Protein AF-A0A3D5F3L3-F1 (afdb_monomer_lite)

Radius of gyration: 25.78 Å; chains: 1; bounding box: 63×23×74 Å

pLDDT: mean 79.3, std 12.79, range [49.25, 96.62]

Structure (mmCIF, N/CA/C/O backbone):
data_AF-A0A3D5F3L3-F1
#
_entry.id   AF-A0A3D5F3L3-F1
#
loop_
_atom_site.group_PDB
_atom_site.id
_atom_site.type_symbol
_atom_site.label_atom_id
_atom_site.label_alt_id
_atom_site.label_comp_id
_atom_site.label_asym_id
_atom_site.label_entity_id
_atom_site.label_seq_id
_atom_site.pdbx_PDB_ins_code
_atom_site.Cartn_x
_atom_site.Cartn_y
_atom_site.Cartn_z
_atom_site.occupancy
_atom_site.B_iso_or_equiv
_atom_site.auth_seq_id
_atom_site.auth_comp_id
_atom_site.auth_asym_id
_atom_site.auth_atom_id
_atom_site.pdbx_PDB_model_num
ATOM 1 N N . MET A 1 1 ? 6.244 -5.218 -6.995 1.00 87.94 1 MET A N 1
ATOM 2 C CA . MET A 1 1 ? 5.979 -4.873 -5.584 1.00 87.94 1 MET A CA 1
ATOM 3 C C . MET A 1 1 ? 5.073 -5.890 -4.918 1.00 87.94 1 MET A C 1
ATOM 5 O O . MET A 1 1 ? 4.012 -6.202 -5.440 1.00 87.94 1 MET A O 1
ATOM 9 N N . ALA A 1 2 ? 5.508 -6.429 -3.783 1.00 91.50 2 ALA A N 1
ATOM 10 C CA . ALA A 1 2 ? 4.712 -7.314 -2.940 1.00 91.50 2 ALA A CA 1
ATOM 11 C C . ALA A 1 2 ? 4.332 -6.580 -1.649 1.00 91.50 2 ALA A C 1
ATOM 13 O O . ALA A 1 2 ? 5.199 -5.970 -1.017 1.00 91.50 2 ALA A O 1
ATOM 14 N N . PHE A 1 3 ? 3.059 -6.649 -1.272 1.00 92.25 3 PHE A N 1
ATOM 15 C CA . PHE A 1 3 ? 2.502 -5.987 -0.095 1.00 92.25 3 PHE A CA 1
ATOM 16 C C . PHE A 1 3 ? 2.148 -7.025 0.962 1.00 92.25 3 PHE A C 1
ATOM 18 O O . PHE A 1 3 ? 1.625 -8.092 0.638 1.00 92.25 3 PHE A O 1
ATOM 25 N N . PHE A 1 4 ? 2.427 -6.708 2.223 1.00 93.75 4 PHE A N 1
ATOM 26 C CA . PHE A 1 4 ? 2.133 -7.575 3.354 1.00 93.75 4 PHE A CA 1
ATOM 27 C C . PHE A 1 4 ? 1.422 -6.800 4.460 1.00 93.75 4 PHE A C 1
ATOM 29 O O . PHE A 1 4 ? 1.743 -5.633 4.705 1.00 93.75 4 PHE A O 1
ATOM 36 N N . ASP A 1 5 ? 0.492 -7.463 5.138 1.00 92.50 5 ASP A N 1
ATOM 37 C CA . ASP A 1 5 ? -0.192 -6.926 6.309 1.00 92.50 5 ASP A CA 1
ATOM 38 C C . ASP A 1 5 ? 0.720 -6.887 7.552 1.00 92.50 5 ASP A C 1
ATOM 40 O O . ASP A 1 5 ? 1.882 -7.310 7.521 1.00 92.50 5 ASP A O 1
ATOM 44 N N . LEU A 1 6 ? 0.190 -6.375 8.667 1.00 90.81 6 LEU A N 1
ATOM 45 C CA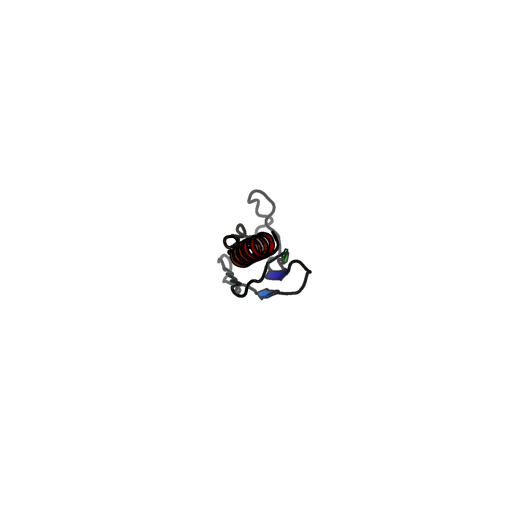 . LEU A 1 6 ? 0.900 -6.275 9.951 1.00 90.81 6 LEU A CA 1
ATOM 46 C C . LEU A 1 6 ? 1.340 -7.633 10.532 1.00 90.81 6 LEU A C 1
ATOM 48 O O . LEU A 1 6 ? 2.278 -7.683 11.324 1.00 90.81 6 LEU A O 1
ATOM 52 N N . SER A 1 7 ? 0.680 -8.728 10.148 1.00 95.50 7 SER A N 1
ATOM 53 C CA . SER A 1 7 ? 1.022 -10.102 10.541 1.00 95.50 7 SER A CA 1
ATOM 54 C C . SER A 1 7 ? 1.968 -10.800 9.553 1.00 95.50 7 SER A C 1
ATOM 56 O O . SER A 1 7 ? 2.422 -11.916 9.805 1.00 95.50 7 SER A O 1
ATOM 58 N N . GLY A 1 8 ? 2.303 -10.140 8.440 1.00 93.62 8 GLY A N 1
ATOM 59 C CA . GLY A 1 8 ? 3.122 -10.692 7.366 1.00 93.62 8 GLY A CA 1
ATOM 60 C C . GLY A 1 8 ? 2.340 -11.497 6.324 1.00 93.62 8 GLY A C 1
ATOM 61 O O . GLY A 1 8 ? 2.973 -12.086 5.443 1.00 93.62 8 GLY A O 1
ATOM 62 N N . GLY A 1 9 ? 1.006 -11.513 6.391 1.00 96.62 9 GLY A N 1
ATOM 63 C CA . GLY A 1 9 ? 0.133 -12.085 5.367 1.00 96.62 9 GLY A CA 1
ATOM 64 C C . GLY A 1 9 ? 0.233 -11.303 4.058 1.00 96.62 9 GLY A C 1
ATOM 65 O O . GLY A 1 9 ? 0.417 -10.090 4.064 1.00 96.62 9 GLY A O 1
ATOM 66 N N . SER A 1 10 ? 0.174 -11.992 2.918 1.00 95.00 10 SER A N 1
ATOM 67 C CA . SER A 1 10 ? 0.266 -11.342 1.606 1.00 95.00 10 SER A CA 1
ATOM 68 C C . SER A 1 10 ? -1.027 -10.594 1.285 1.00 95.00 10 SER A C 1
ATOM 70 O O . SER A 1 10 ? -2.095 -11.199 1.262 1.00 95.00 10 SER A O 1
ATOM 72 N N . LEU A 1 11 ? -0.910 -9.304 0.973 1.00 94.81 11 LEU A N 1
ATOM 73 C CA . LEU A 1 11 ? -1.995 -8.471 0.445 1.00 94.81 11 LEU A CA 1
ATOM 74 C C . LEU A 1 11 ? -2.000 -8.431 -1.090 1.00 94.81 11 LEU A C 1
AT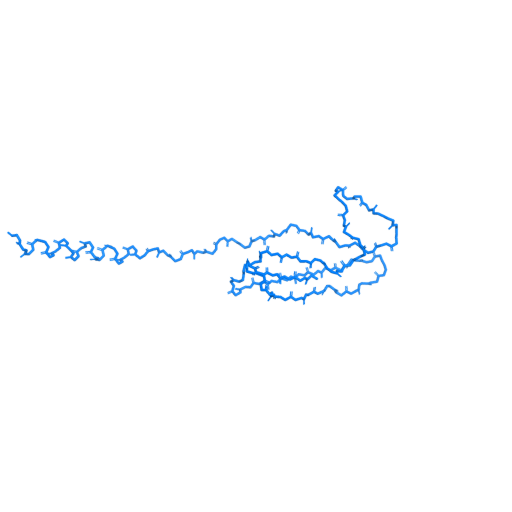OM 76 O O . LEU A 1 11 ? -2.941 -7.929 -1.697 1.00 94.81 11 LEU A O 1
ATOM 80 N N . GLY A 1 12 ? -0.952 -8.958 -1.729 1.00 94.81 12 GLY A N 1
ATOM 81 C CA . GLY A 1 12 ? -0.876 -9.074 -3.180 1.00 94.81 12 GLY A CA 1
ATOM 82 C C . GLY A 1 12 ? 0.495 -8.750 -3.757 1.00 94.81 12 GLY A C 1
ATOM 83 O O . GLY A 1 12 ? 1.398 -8.236 -3.088 1.00 94.81 12 GLY A O 1
ATOM 84 N N . VAL A 1 13 ? 0.630 -9.072 -5.040 1.00 94.38 13 VAL A N 1
ATOM 85 C CA . VAL A 1 13 ? 1.829 -8.867 -5.847 1.00 94.38 13 VAL A CA 1
ATOM 86 C C . VAL A 1 13 ? 1.420 -8.127 -7.112 1.00 94.38 13 VAL A C 1
ATOM 88 O O . VAL A 1 13 ? 0.586 -8.610 -7.869 1.00 94.38 13 VAL A O 1
ATOM 91 N N . PHE A 1 14 ? 2.021 -6.962 -7.332 1.00 92.00 14 PHE A N 1
ATOM 92 C CA . PHE A 1 14 ? 1.701 -6.068 -8.441 1.00 92.00 14 PHE A CA 1
ATOM 93 C C . PHE A 1 14 ? 2.984 -5.597 -9.120 1.00 92.00 14 PHE A C 1
ATOM 95 O O . PHE A 1 14 ? 4.002 -5.398 -8.456 1.00 92.00 14 PHE A O 1
ATOM 102 N N . ALA A 1 15 ? 2.955 -5.406 -10.430 1.00 89.56 15 ALA A N 1
ATOM 103 C CA . ALA A 1 15 ? 4.083 -4.933 -11.221 1.00 89.56 15 ALA A CA 1
ATOM 104 C C . ALA A 1 15 ? 3.609 -3.801 -12.135 1.00 89.56 15 ALA A C 1
ATOM 106 O O . ALA A 1 15 ? 2.476 -3.843 -12.605 1.00 89.56 15 ALA A O 1
ATOM 107 N N . ALA A 1 16 ? 4.459 -2.796 -12.350 1.00 86.31 16 ALA A N 1
ATOM 108 C CA . ALA A 1 16 ? 4.273 -1.893 -13.478 1.00 86.31 16 ALA A CA 1
ATOM 109 C C . ALA A 1 16 ? 4.617 -2.641 -14.771 1.00 86.31 16 ALA A C 1
ATOM 111 O O . ALA A 1 16 ? 5.465 -3.538 -14.755 1.00 86.31 16 ALA A O 1
ATOM 112 N N . ASP A 1 17 ? 3.996 -2.242 -15.876 1.00 85.38 17 ASP A N 1
ATOM 113 C CA . ASP A 1 17 ? 4.371 -2.735 -17.197 1.00 85.38 17 ASP A CA 1
ATOM 114 C C . ASP A 1 17 ? 5.795 -2.291 -17.561 1.00 85.38 17 ASP A C 1
ATOM 116 O O . ASP A 1 17 ? 6.244 -1.198 -17.194 1.00 85.38 17 ASP A O 1
ATOM 120 N N . SER A 1 18 ? 6.504 -3.131 -18.316 1.00 78.56 18 SER A N 1
ATOM 121 C CA . SER A 1 18 ? 7.799 -2.768 -18.892 1.00 78.56 18 SER A CA 1
ATOM 122 C C . SER A 1 18 ? 7.602 -1.677 -19.944 1.00 78.56 18 SER A C 1
ATOM 124 O O . SER A 1 18 ? 6.884 -1.885 -20.925 1.00 78.56 18 SER A O 1
ATOM 126 N N . GLY A 1 19 ? 8.230 -0.523 -19.734 1.00 77.69 19 GLY A N 1
ATOM 127 C CA . GLY A 1 19 ? 8.287 0.548 -20.723 1.00 77.69 19 GLY A CA 1
ATOM 128 C C . GLY A 1 19 ? 9.339 0.284 -21.807 1.00 77.69 19 GLY A C 1
ATOM 129 O O . GLY A 1 19 ? 10.057 -0.712 -21.770 1.00 77.69 19 GLY A O 1
ATOM 130 N N . ALA A 1 20 ? 9.439 1.191 -22.779 1.00 81.19 20 ALA A N 1
ATOM 131 C CA . ALA A 1 20 ? 10.574 1.224 -23.704 1.00 81.19 20 ALA A CA 1
ATOM 132 C C . ALA A 1 20 ? 11.860 1.690 -22.991 1.00 81.19 20 ALA A C 1
ATOM 134 O O . ALA A 1 20 ? 11.788 2.342 -21.945 1.00 81.19 20 ALA A O 1
ATOM 135 N N . ASP A 1 21 ? 13.027 1.427 -23.578 1.00 80.19 21 ASP A N 1
ATOM 136 C CA . ASP A 1 21 ? 14.311 1.885 -23.035 1.00 80.19 21 ASP A CA 1
ATOM 137 C C . ASP A 1 21 ? 14.308 3.401 -22.779 1.00 80.19 21 ASP A C 1
ATOM 139 O O . ASP A 1 21 ? 13.923 4.202 -23.635 1.00 80.19 21 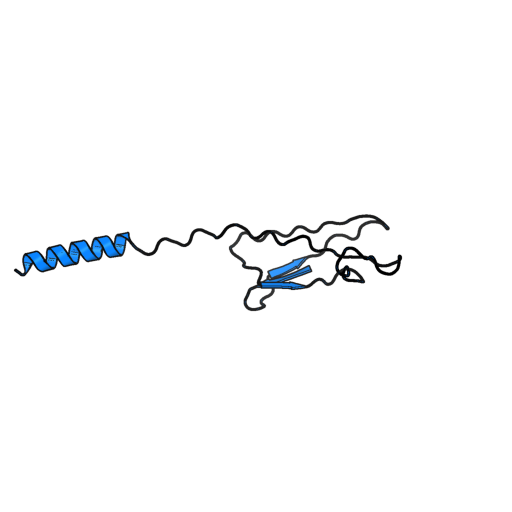ASP A O 1
ATOM 143 N N . GLY A 1 22 ? 14.731 3.800 -21.576 1.00 75.69 22 GLY A N 1
ATOM 144 C CA . GLY A 1 22 ? 14.760 5.205 -21.158 1.00 75.69 22 GLY A CA 1
ATOM 145 C C . GLY A 1 22 ? 13.383 5.827 -20.887 1.00 75.69 22 GLY A C 1
ATOM 146 O O . GLY A 1 22 ? 13.287 7.050 -20.771 1.00 75.69 22 GLY A O 1
ATOM 147 N N . SER A 1 23 ? 12.322 5.021 -20.793 1.00 84.19 23 SER A N 1
ATOM 148 C CA . SER A 1 23 ? 10.985 5.482 -20.404 1.00 84.19 23 SER A CA 1
ATOM 149 C C . SER A 1 23 ? 10.693 5.263 -18.916 1.00 84.19 23 SER A C 1
ATOM 151 O O . SER A 1 23 ? 11.431 4.583 -18.207 1.00 84.19 23 SER A O 1
ATOM 153 N N . PHE A 1 24 ? 9.602 5.864 -18.437 1.00 82.44 24 PHE A N 1
ATOM 154 C CA . PHE A 1 24 ? 9.122 5.708 -17.067 1.00 82.44 24 PHE A CA 1
ATOM 155 C C . PHE A 1 24 ? 7.816 4.922 -17.042 1.00 82.44 24 PHE A C 1
ATOM 157 O O . PHE A 1 24 ? 6.886 5.234 -17.788 1.00 82.44 24 PHE A O 1
ATOM 164 N N . SER A 1 25 ? 7.727 3.978 -16.110 1.00 84.62 25 SER A N 1
ATOM 165 C CA . SER A 1 25 ? 6.496 3.263 -15.784 1.00 84.62 25 SER A CA 1
ATOM 166 C C . SER A 1 25 ? 6.087 3.541 -14.342 1.00 84.62 25 SER A C 1
ATOM 168 O O . SER A 1 25 ? 6.931 3.666 -13.455 1.00 84.62 25 SER A O 1
ATOM 170 N N . PHE A 1 26 ? 4.779 3.603 -14.098 1.00 85.19 26 PHE A N 1
ATOM 171 C CA . PHE A 1 26 ? 4.213 3.905 -12.784 1.00 85.19 26 PHE A CA 1
ATOM 172 C C . PHE A 1 26 ? 3.289 2.776 -12.330 1.00 85.19 26 PHE A C 1
ATOM 174 O O . PHE A 1 26 ? 2.500 2.254 -13.116 1.00 85.19 26 PHE A O 1
ATOM 181 N N . LEU A 1 27 ? 3.367 2.425 -11.046 1.00 85.88 27 LEU A N 1
ATOM 182 C CA . LEU A 1 27 ? 2.474 1.468 -10.397 1.00 85.88 27 LEU A CA 1
ATOM 183 C C . LEU A 1 27 ? 1.725 2.164 -9.261 1.00 85.88 27 LEU A C 1
ATOM 185 O O . LEU A 1 27 ? 2.341 2.604 -8.294 1.00 85.88 27 LEU A O 1
ATOM 189 N N . GLY A 1 28 ? 0.397 2.213 -9.360 1.00 87.06 28 GLY A N 1
ATOM 190 C CA . GLY A 1 28 ? -0.488 2.635 -8.277 1.00 87.06 28 GLY A CA 1
ATOM 191 C C . GLY A 1 28 ? -1.294 1.451 -7.753 1.00 87.06 28 GLY A C 1
ATOM 192 O O . GLY A 1 28 ? -1.905 0.728 -8.536 1.00 87.06 28 GLY A O 1
ATOM 193 N N . VAL A 1 29 ? -1.311 1.254 -6.434 1.00 87.75 29 VAL A N 1
ATOM 194 C CA . VAL A 1 29 ? -2.113 0.211 -5.774 1.00 87.75 29 VAL A CA 1
ATOM 195 C C . VAL A 1 29 ? -2.945 0.861 -4.674 1.00 87.75 29 VAL A C 1
ATOM 197 O O . VAL A 1 29 ? -2.412 1.608 -3.856 1.00 87.75 29 VAL A O 1
ATOM 200 N N . ARG A 1 30 ? -4.253 0.583 -4.660 1.00 88.12 30 ARG A N 1
ATOM 201 C CA . ARG A 1 30 ? -5.202 1.096 -3.666 1.00 88.12 30 ARG A CA 1
ATOM 202 C C . ARG A 1 30 ? -5.821 -0.065 -2.896 1.00 88.12 30 ARG A C 1
ATOM 204 O O . ARG A 1 30 ? -6.337 -0.992 -3.510 1.00 88.12 30 ARG A O 1
ATOM 211 N N . PHE A 1 31 ? -5.811 0.045 -1.572 1.00 87.19 31 PHE A N 1
ATOM 212 C CA . PHE A 1 31 ? -6.515 -0.846 -0.651 1.00 87.19 31 PHE A CA 1
ATOM 213 C C . PHE A 1 31 ? -7.623 -0.046 0.038 1.00 87.19 31 PHE A C 1
ATOM 215 O O . PHE A 1 31 ? -7.352 1.020 0.595 1.00 87.19 31 PHE A O 1
ATOM 222 N N . ASP A 1 32 ? -8.874 -0.495 -0.049 1.00 87.25 32 ASP A N 1
ATOM 223 C CA . ASP A 1 32 ? -10.041 0.250 0.442 1.00 87.25 32 ASP A CA 1
ATOM 224 C C . ASP A 1 32 ? -10.960 -0.550 1.382 1.00 87.25 32 ASP A C 1
ATOM 226 O O . ASP A 1 32 ? -11.844 0.040 2.015 1.00 87.25 32 ASP A O 1
ATOM 230 N N . ALA A 1 33 ? -10.693 -1.841 1.599 1.00 86.06 33 ALA A N 1
ATOM 231 C CA . ALA A 1 33 ? -11.489 -2.706 2.468 1.00 86.06 33 ALA A CA 1
ATOM 232 C C . ALA A 1 33 ? -11.027 -2.705 3.941 1.00 86.06 33 ALA A C 1
ATOM 234 O O . ALA A 1 33 ? -11.640 -3.356 4.785 1.00 86.06 33 ALA A O 1
ATOM 235 N N . GLY A 1 34 ? -10.012 -1.907 4.294 1.00 83.81 34 GLY A N 1
ATOM 236 C CA . GLY A 1 34 ? -9.507 -1.770 5.669 1.00 83.81 34 GLY A CA 1
ATOM 237 C C . GLY A 1 34 ? -8.196 -2.497 5.942 1.00 83.81 34 GLY A C 1
ATOM 238 O O . GLY A 1 34 ? -7.825 -2.668 7.100 1.00 83.81 34 GLY A O 1
ATOM 239 N N . GLU A 1 35 ? -7.490 -2.893 4.891 1.00 88.69 35 GLU A N 1
ATOM 240 C CA . GLU A 1 35 ? -6.154 -3.456 4.962 1.00 88.69 35 GLU A CA 1
ATOM 241 C C . GLU A 1 35 ? -5.155 -2.430 5.507 1.00 88.69 35 GLU A C 1
ATOM 243 O O . GLU A 1 35 ? -5.156 -1.257 5.128 1.00 88.69 35 GLU A O 1
ATOM 248 N N . ALA A 1 36 ? -4.268 -2.892 6.385 1.00 86.38 36 ALA A N 1
ATOM 249 C CA . ALA A 1 36 ? -3.145 -2.113 6.883 1.00 86.38 36 ALA A CA 1
ATOM 250 C C . ALA A 1 36 ? -1.846 -2.717 6.347 1.00 86.38 36 ALA A C 1
ATOM 252 O O . ALA A 1 36 ? -1.527 -3.871 6.637 1.00 86.38 36 ALA A O 1
ATOM 253 N N . ILE A 1 37 ? -1.096 -1.935 5.571 1.00 88.06 37 ILE A N 1
ATOM 254 C CA . ILE A 1 37 ? 0.181 -2.361 4.995 1.00 88.06 37 ILE A CA 1
ATOM 255 C C . ILE A 1 37 ? 1.258 -2.265 6.079 1.00 88.06 37 ILE A C 1
ATOM 257 O O . ILE A 1 37 ? 1.568 -1.176 6.555 1.00 88.06 37 ILE A O 1
ATOM 261 N N . GLY A 1 38 ? 1.835 -3.403 6.462 1.00 86.75 38 GLY A N 1
ATOM 262 C CA . GLY A 1 38 ? 2.935 -3.475 7.428 1.00 86.75 38 GLY A CA 1
ATOM 263 C C . GLY A 1 38 ? 4.316 -3.553 6.782 1.00 86.75 38 GLY A C 1
ATOM 264 O O . GLY A 1 38 ? 5.309 -3.146 7.384 1.00 86.75 38 GLY A O 1
ATOM 265 N N . ARG A 1 39 ? 4.405 -4.084 5.556 1.00 87.38 39 ARG A N 1
ATOM 266 C CA . ARG A 1 39 ? 5.673 -4.222 4.830 1.00 87.38 39 ARG A CA 1
ATOM 267 C C . ARG A 1 39 ? 5.454 -4.227 3.325 1.00 87.38 39 ARG A C 1
ATOM 269 O O . ARG A 1 39 ? 4.533 -4.868 2.825 1.00 87.38 39 ARG A O 1
ATOM 276 N N . VAL A 1 40 ? 6.383 -3.612 2.601 1.00 87.25 40 VAL A N 1
ATOM 277 C CA . VAL A 1 40 ? 6.454 -3.665 1.138 1.00 87.25 40 VAL A CA 1
ATOM 278 C C . VAL A 1 40 ? 7.808 -4.228 0.718 1.00 87.25 40 VAL A C 1
ATOM 280 O O . VAL A 1 40 ? 8.839 -3.884 1.291 1.00 87.25 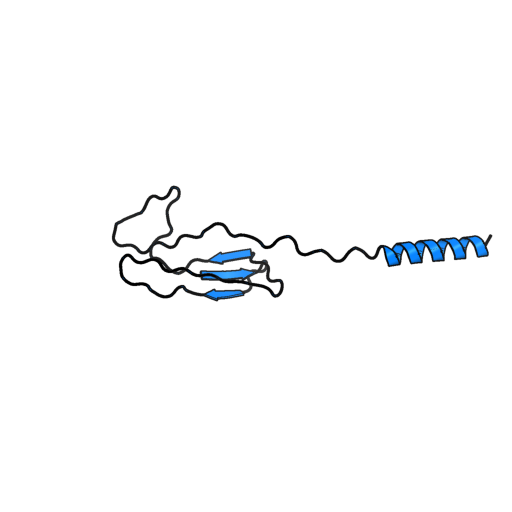40 VAL A O 1
ATOM 283 N N . ARG A 1 41 ? 7.811 -5.122 -0.276 1.00 86.75 41 ARG A N 1
ATOM 284 C CA . ARG A 1 41 ? 9.027 -5.660 -0.899 1.00 86.75 41 ARG A CA 1
ATOM 285 C C . ARG A 1 41 ? 9.062 -5.291 -2.381 1.00 86.75 41 ARG A C 1
ATOM 287 O O . ARG A 1 41 ? 8.162 -5.646 -3.146 1.00 86.75 41 ARG A O 1
ATOM 294 N N . LEU A 1 42 ? 10.133 -4.618 -2.786 1.00 82.69 42 LEU A N 1
ATOM 295 C CA . LEU A 1 42 ? 10.493 -4.422 -4.188 1.00 82.69 42 LEU A CA 1
ATOM 296 C C . LEU A 1 42 ? 11.092 -5.723 -4.746 1.00 82.69 42 LEU A C 1
ATOM 298 O O . LEU A 1 42 ? 11.849 -6.399 -4.053 1.00 82.69 42 LEU A O 1
ATOM 302 N N . PHE A 1 43 ? 10.725 -6.085 -5.974 1.00 82.38 43 PHE A N 1
ATOM 303 C CA . PHE A 1 43 ? 11.299 -7.229 -6.706 1.00 82.38 43 PHE A CA 1
ATOM 304 C C . PHE A 1 43 ? 11.549 -6.920 -8.189 1.00 82.38 43 PHE A C 1
ATOM 306 O O . PHE A 1 43 ? 11.924 -7.809 -8.941 1.00 82.38 43 PHE A O 1
ATOM 313 N N . LEU A 1 44 ? 11.277 -5.681 -8.603 1.00 74.12 44 LEU A N 1
ATOM 314 C CA . LEU A 1 44 ? 11.578 -5.164 -9.933 1.00 74.12 44 LEU A CA 1
ATOM 315 C C . LEU A 1 44 ? 12.753 -4.197 -9.805 1.00 74.12 44 LEU A C 1
ATOM 317 O O . LEU A 1 44 ? 12.929 -3.604 -8.735 1.00 74.12 44 LEU A O 1
ATOM 321 N N . GLY A 1 45 ? 13.480 -4.015 -10.903 1.00 69.12 45 GLY A N 1
ATOM 322 C CA . GLY A 1 45 ? 14.705 -3.230 -10.948 1.00 69.12 45 GLY A CA 1
ATOM 323 C C . GLY A 1 45 ? 15.921 -4.047 -10.533 1.00 69.12 45 GLY A C 1
ATOM 324 O O . GLY A 1 45 ? 15.850 -4.946 -9.693 1.00 69.12 45 GLY A O 1
ATOM 325 N N . ASP A 1 46 ? 17.047 -3.690 -11.126 1.00 65.44 46 ASP A N 1
ATOM 326 C CA . ASP A 1 46 ? 18.327 -4.367 -10.930 1.00 65.44 46 ASP A CA 1
ATOM 327 C C . ASP A 1 46 ? 19.139 -3.701 -9.809 1.00 65.44 46 ASP A C 1
ATOM 329 O O . ASP A 1 46 ? 20.137 -4.238 -9.322 1.00 65.44 46 ASP A O 1
ATOM 333 N N . MET A 1 47 ? 18.702 -2.516 -9.371 1.00 60.38 47 MET A N 1
ATOM 334 C CA . MET A 1 47 ? 19.324 -1.765 -8.293 1.00 60.38 47 MET A CA 1
ATOM 335 C C . MET A 1 47 ? 18.292 -0.921 -7.542 1.00 60.38 47 MET A C 1
ATOM 337 O O . MET A 1 47 ? 17.462 -0.222 -8.123 1.00 60.38 47 MET A O 1
ATOM 341 N N . THR A 1 48 ? 18.374 -0.938 -6.216 1.00 59.88 48 THR A N 1
ATOM 342 C CA . THR A 1 48 ? 17.712 0.064 -5.377 1.00 59.88 48 THR A CA 1
ATOM 343 C C . THR A 1 48 ? 18.436 1.398 -5.524 1.00 59.88 48 THR A C 1
ATOM 345 O O . THR A 1 48 ? 19.666 1.423 -5.435 1.00 59.88 48 THR A O 1
ATOM 348 N N . LEU A 1 49 ? 17.700 2.501 -5.694 1.00 60.56 49 LEU A N 1
ATOM 349 C CA . LEU A 1 49 ? 18.286 3.843 -5.620 1.00 60.56 49 LEU A CA 1
ATOM 350 C C . LEU A 1 49 ? 19.061 3.986 -4.310 1.00 60.56 49 LEU A C 1
ATOM 352 O O . LEU A 1 49 ? 18.501 3.831 -3.222 1.00 60.56 49 LEU A O 1
ATOM 356 N N . GLN A 1 50 ? 20.360 4.255 -4.416 1.00 57.16 50 GLN A N 1
ATOM 357 C CA . GLN A 1 50 ? 21.143 4.609 -3.244 1.00 57.16 50 GLN A CA 1
ATOM 358 C C . GLN A 1 50 ? 20.696 5.994 -2.770 1.00 57.16 50 GLN A C 1
ATOM 360 O O . GLN A 1 50 ? 20.306 6.844 -3.576 1.00 57.16 50 GLN A O 1
ATOM 365 N N . GLY A 1 51 ? 20.701 6.210 -1.452 1.00 49.25 51 GLY A N 1
ATOM 366 C CA . GLY A 1 51 ? 20.237 7.468 -0.870 1.00 49.25 51 GLY A CA 1
ATOM 367 C C . GLY A 1 51 ? 20.889 8.683 -1.538 1.00 49.25 51 GLY A C 1
ATOM 368 O O . GLY A 1 51 ? 22.064 8.632 -1.906 1.00 49.25 51 GLY A O 1
ATOM 369 N N . HIS A 1 52 ? 20.139 9.786 -1.624 1.00 53.81 52 HIS A N 1
ATOM 370 C CA . HIS A 1 52 ? 20.552 11.080 -2.201 1.00 53.81 52 HIS A CA 1
ATOM 371 C C . HIS A 1 52 ? 20.586 11.154 -3.739 1.00 53.81 52 HIS A C 1
ATOM 373 O O . HIS A 1 52 ? 21.260 12.018 -4.293 1.00 53.81 52 HIS A O 1
ATOM 379 N N . GLY A 1 53 ? 19.852 10.285 -4.444 1.00 54.78 53 GLY A N 1
ATOM 380 C CA . GLY A 1 53 ? 19.678 10.405 -5.899 1.00 54.78 53 GLY A CA 1
ATOM 381 C C . GLY A 1 53 ? 20.931 10.072 -6.714 1.00 54.78 53 GLY A C 1
ATOM 382 O O . GLY A 1 53 ? 21.007 10.416 -7.891 1.00 54.78 53 GLY A O 1
ATOM 383 N N . SER A 1 54 ? 21.911 9.402 -6.102 1.00 57.66 54 SER A N 1
ATOM 384 C CA . SER A 1 54 ? 23.070 8.881 -6.821 1.00 57.66 54 SER A CA 1
ATOM 385 C C . SER A 1 54 ? 22.645 7.664 -7.640 1.00 57.66 54 SER A C 1
ATOM 387 O O . SER A 1 54 ? 22.298 6.616 -7.086 1.00 57.66 54 SER A O 1
ATOM 389 N N . LEU A 1 55 ? 22.653 7.816 -8.963 1.00 60.00 55 LEU A N 1
ATOM 390 C CA . LEU A 1 55 ? 22.491 6.702 -9.888 1.00 60.00 55 LEU A CA 1
ATOM 391 C C . LEU A 1 55 ? 23.800 5.903 -9.920 1.00 60.00 55 LEU A C 1
ATOM 393 O O . LEU A 1 55 ? 24.892 6.466 -9.999 1.00 60.00 55 LEU A O 1
ATOM 397 N N . GLY A 1 56 ? 23.684 4.582 -9.835 1.00 60.44 56 GLY A N 1
ATOM 398 C CA . GLY A 1 56 ? 24.787 3.664 -10.109 1.00 60.44 56 GLY A CA 1
ATOM 399 C C . GLY A 1 56 ? 25.094 3.578 -11.619 1.00 60.44 56 GLY A C 1
ATOM 400 O O . GLY A 1 56 ? 24.735 4.475 -12.380 1.00 60.44 56 GLY A O 1
ATOM 401 N N . PRO A 1 57 ? 25.793 2.528 -12.085 1.00 60.94 57 PRO A N 1
ATOM 402 C CA . PRO A 1 57 ? 26.199 2.397 -13.485 1.00 60.94 57 PRO A CA 1
ATOM 403 C C . PRO A 1 57 ? 25.030 2.518 -14.483 1.00 60.94 57 PRO A C 1
ATOM 405 O O . PRO A 1 57 ? 23.933 2.009 -14.260 1.00 60.94 57 PRO A O 1
ATOM 408 N N . THR A 1 58 ? 25.322 3.154 -15.621 1.00 60.94 58 THR A N 1
ATOM 409 C CA . THR A 1 58 ? 24.405 3.723 -16.634 1.00 60.94 58 THR A CA 1
ATOM 410 C C . THR A 1 58 ? 23.512 2.722 -17.394 1.00 60.94 58 THR A C 1
ATOM 412 O O . THR A 1 58 ? 22.817 3.120 -18.318 1.00 60.94 58 THR A O 1
ATOM 415 N N . LEU A 1 59 ? 23.516 1.434 -17.041 1.00 58.91 59 LEU A N 1
ATOM 416 C CA . LEU A 1 59 ? 22.802 0.362 -17.759 1.00 58.91 59 LEU A CA 1
ATOM 417 C C . LEU A 1 59 ? 21.827 -0.413 -16.858 1.00 58.91 59 LEU A C 1
ATOM 419 O O . LEU A 1 59 ? 21.619 -1.603 -17.068 1.00 58.91 59 LEU A O 1
ATOM 423 N N . THR A 1 60 ? 21.290 0.231 -15.823 1.00 65.88 60 THR A N 1
ATOM 424 C CA . THR A 1 60 ? 20.534 -0.452 -14.765 1.00 65.88 60 THR A CA 1
ATOM 425 C C . THR A 1 60 ? 19.144 0.158 -14.612 1.00 65.88 60 THR A C 1
ATOM 427 O O . THR A 1 60 ? 19.034 1.381 -14.514 1.00 65.88 60 THR A O 1
ATOM 430 N N . ASP A 1 61 ? 18.101 -0.673 -14.536 1.00 69.75 61 ASP A N 1
ATOM 431 C CA . ASP A 1 61 ? 16.748 -0.210 -14.213 1.00 69.75 61 ASP A CA 1
ATOM 432 C C . ASP A 1 61 ? 16.622 0.077 -12.712 1.00 69.75 61 ASP A C 1
ATOM 434 O O . ASP A 1 61 ? 16.908 -0.774 -11.860 1.00 69.75 61 ASP A O 1
ATOM 438 N N . TYR A 1 62 ? 16.159 1.285 -12.388 1.00 70.00 62 TYR A N 1
ATOM 439 C CA . TYR A 1 62 ? 15.959 1.749 -11.017 1.00 70.00 62 TYR A CA 1
ATOM 440 C C . TYR A 1 62 ? 14.480 1.760 -10.657 1.00 70.00 62 TYR A C 1
ATOM 442 O O . TYR A 1 62 ? 13.647 2.277 -11.399 1.00 70.00 62 TYR A O 1
ATOM 450 N N . VAL A 1 63 ? 14.164 1.269 -9.459 1.00 72.94 63 VAL A N 1
ATOM 451 C CA . VAL A 1 63 ? 12.829 1.412 -8.873 1.00 72.94 63 VAL A CA 1
ATOM 452 C C . VAL A 1 63 ? 12.915 2.317 -7.651 1.00 72.94 63 VAL A C 1
ATOM 454 O O . VAL A 1 63 ? 13.607 2.012 -6.678 1.00 72.94 63 VAL A O 1
ATOM 457 N N . ALA A 1 64 ? 12.200 3.438 -7.720 1.00 71.81 64 ALA A N 1
ATOM 458 C CA . ALA A 1 64 ? 11.981 4.349 -6.608 1.00 71.81 64 ALA A CA 1
ATOM 459 C C . ALA A 1 64 ? 10.638 4.048 -5.942 1.00 71.81 64 ALA A C 1
ATOM 461 O O . ALA A 1 64 ? 9.668 3.704 -6.619 1.00 71.81 64 ALA A O 1
ATOM 462 N N . LEU A 1 65 ? 10.577 4.224 -4.626 1.00 69.31 65 LEU A N 1
ATOM 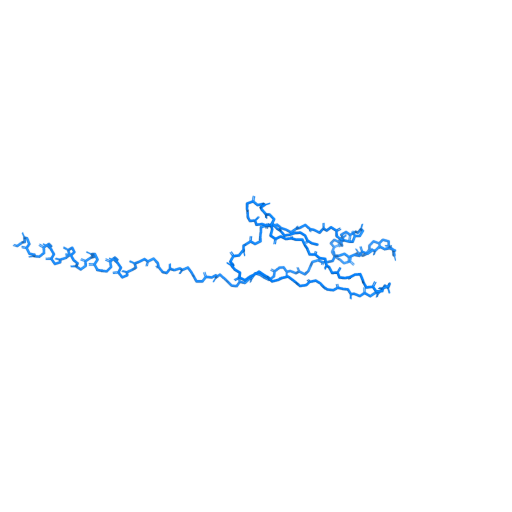463 C CA . LEU A 1 65 ? 9.314 4.394 -3.923 1.00 69.31 65 LEU A CA 1
ATOM 464 C C . LEU A 1 65 ? 9.177 5.872 -3.596 1.00 69.31 65 LEU A C 1
ATOM 466 O O . LEU A 1 65 ? 10.107 6.457 -3.045 1.00 69.31 65 LEU A O 1
ATOM 470 N N . ASP A 1 66 ? 8.042 6.450 -3.964 1.00 68.50 66 ASP A N 1
ATOM 471 C CA . ASP A 1 66 ? 7.602 7.703 -3.362 1.00 68.50 66 ASP A CA 1
ATOM 472 C C . ASP A 1 66 ? 7.123 7.423 -1.926 1.00 68.50 66 ASP A C 1
ATOM 474 O O . ASP A 1 66 ? 6.880 6.265 -1.554 1.00 68.50 66 ASP A O 1
ATOM 478 N N . ASP A 1 67 ? 7.002 8.467 -1.114 1.00 64.06 67 ASP A N 1
ATOM 479 C CA . ASP A 1 67 ? 6.515 8.342 0.256 1.00 64.06 67 ASP A CA 1
ATOM 480 C C . ASP A 1 67 ? 5.136 7.653 0.286 1.00 64.06 67 ASP A C 1
ATOM 482 O O . ASP A 1 67 ? 4.227 7.962 -0.489 1.00 64.06 67 ASP A O 1
ATOM 486 N N . PHE A 1 68 ? 4.947 6.702 1.208 1.00 65.31 68 PHE A N 1
ATOM 487 C CA . PHE A 1 68 ? 3.634 6.091 1.409 1.00 65.31 68 PHE A CA 1
ATOM 488 C C . PHE A 1 68 ? 2.693 7.107 2.057 1.00 65.31 68 PHE A C 1
ATOM 490 O O . PHE A 1 68 ? 2.836 7.447 3.233 1.00 65.31 68 PHE A O 1
ATOM 497 N N . ILE A 1 69 ? 1.687 7.553 1.308 1.00 63.94 69 ILE A N 1
ATOM 498 C CA . ILE A 1 69 ? 0.594 8.356 1.854 1.00 63.94 69 ILE A CA 1
ATOM 499 C C . ILE A 1 69 ? -0.404 7.400 2.508 1.00 63.94 69 ILE A C 1
ATOM 501 O O . ILE A 1 69 ? -1.139 6.678 1.832 1.00 63.94 69 ILE A O 1
ATOM 505 N N . TYR A 1 70 ? -0.422 7.376 3.838 1.00 62.22 70 TYR A N 1
ATOM 506 C CA . TYR A 1 70 ? -1.439 6.648 4.590 1.00 62.22 70 TYR A CA 1
ATOM 507 C C . TYR A 1 70 ? -2.768 7.401 4.509 1.00 62.22 70 TYR A C 1
ATOM 509 O O . TYR A 1 70 ? -2.814 8.620 4.675 1.00 62.22 70 TYR A O 1
ATOM 517 N N . SER A 1 71 ? -3.862 6.674 4.282 1.00 58.88 71 SER A N 1
ATOM 518 C CA . SER A 1 71 ? -5.203 7.222 4.483 1.00 58.88 71 SER A CA 1
ATOM 519 C C . SER A 1 71 ? -5.359 7.701 5.926 1.00 58.88 71 SER A C 1
ATOM 521 O O . SER A 1 71 ? -4.819 7.080 6.845 1.00 58.88 71 SER A O 1
ATOM 523 N N . GLU A 1 72 ? -6.111 8.783 6.122 1.00 63.62 72 GLU A N 1
ATOM 524 C CA . GLU A 1 72 ? -6.400 9.333 7.447 1.00 63.62 72 GLU A CA 1
ATOM 525 C C . GLU A 1 72 ? -6.923 8.246 8.408 1.00 63.62 72 GLU A C 1
ATOM 527 O O . GLU A 1 72 ? -7.592 7.302 7.962 1.00 63.62 72 GLU A O 1
ATOM 532 N N . PRO A 1 73 ? -6.635 8.348 9.722 1.00 64.56 73 PRO A N 1
ATOM 533 C CA . PRO A 1 73 ? -7.155 7.413 10.712 1.00 64.56 73 PRO A CA 1
ATOM 534 C C . PRO A 1 73 ? -8.665 7.227 10.542 1.00 64.56 73 PRO A C 1
ATOM 536 O O . PRO A 1 73 ? -9.434 8.183 10.653 1.00 64.56 73 PRO A O 1
ATOM 539 N N . LYS A 1 74 ? -9.104 5.992 10.263 1.00 67.12 74 LYS A N 1
ATOM 540 C CA . LYS A 1 74 ? -10.536 5.682 10.190 1.00 67.12 74 LYS A CA 1
ATOM 541 C C . LYS A 1 74 ? -11.173 6.008 11.540 1.00 67.12 74 LYS A C 1
ATOM 543 O O . LYS A 1 74 ? -10.611 5.672 12.583 1.00 67.12 74 LYS A O 1
ATOM 548 N N . ALA A 1 75 ? -12.343 6.646 11.511 1.00 69.44 75 ALA A N 1
ATOM 549 C CA . ALA A 1 75 ? -13.101 6.949 12.717 1.00 69.44 75 ALA A CA 1
ATOM 550 C C . ALA A 1 75 ? -13.298 5.665 13.538 1.00 69.44 75 ALA A C 1
ATOM 552 O O . ALA A 1 75 ? -13.905 4.697 13.075 1.00 69.44 75 ALA A O 1
ATOM 553 N N . VAL A 1 76 ? -12.745 5.647 14.749 1.00 71.19 76 VAL A N 1
ATOM 554 C CA . VAL A 1 76 ? -12.989 4.573 15.710 1.00 71.19 76 VAL A CA 1
ATOM 555 C C . VAL A 1 76 ? -14.424 4.739 16.194 1.00 71.19 76 VAL A C 1
ATOM 557 O O . VAL A 1 76 ? -14.821 5.848 16.551 1.00 71.19 76 VAL A O 1
ATOM 560 N N . ALA A 1 77 ? -15.211 3.659 16.180 1.00 70.50 77 ALA A N 1
ATOM 561 C CA . ALA A 1 77 ? -16.565 3.690 16.721 1.00 70.50 77 ALA A CA 1
ATOM 562 C C . ALA A 1 77 ? -16.521 4.246 18.150 1.00 70.50 77 ALA A C 1
ATOM 564 O O . ALA A 1 77 ? -15.727 3.770 18.967 1.00 70.50 77 ALA A O 1
ATOM 565 N N . GLU A 1 78 ? -17.336 5.265 18.439 1.00 72.31 78 GLU A N 1
ATOM 566 C CA . GLU A 1 78 ? -17.305 5.880 19.760 1.00 72.31 78 GLU A CA 1
ATOM 567 C C . GLU A 1 78 ? -17.583 4.817 20.836 1.00 72.31 78 GLU A C 1
ATOM 569 O O . GLU A 1 78 ? -18.525 4.024 20.688 1.00 72.31 78 GLU A O 1
ATOM 574 N N . PRO A 1 79 ? -16.781 4.770 21.921 1.00 70.56 79 PRO A N 1
ATOM 575 C CA . PRO A 1 79 ? -17.067 3.899 23.055 1.00 70.56 79 PRO A CA 1
ATOM 576 C C . PRO A 1 79 ? -18.501 4.162 23.503 1.00 70.56 79 PRO A C 1
ATOM 578 O O . PRO A 1 79 ? -18.901 5.320 23.500 1.00 70.56 79 PRO A O 1
ATOM 581 N N . GLY A 1 80 ? -19.266 3.123 23.865 1.00 84.12 80 GLY A N 1
ATOM 582 C CA . GLY A 1 80 ? -20.719 3.164 24.109 1.00 84.12 80 GLY A CA 1
ATOM 583 C C . GLY A 1 80 ? -21.192 4.155 25.185 1.00 84.12 80 GLY A C 1
ATOM 584 O O . GLY A 1 80 ? -21.739 3.759 26.212 1.00 84.12 80 GLY A O 1
ATOM 585 N N . ALA A 1 81 ? -21.031 5.452 24.942 1.00 83.75 81 ALA A N 1
ATOM 586 C CA . ALA A 1 81 ? -21.303 6.545 25.858 1.00 83.75 81 ALA A CA 1
ATOM 587 C C . ALA A 1 81 ? -22.793 6.591 26.183 1.00 83.75 81 ALA A C 1
ATOM 589 O O . ALA A 1 81 ? -23.169 6.736 27.341 1.00 83.75 81 ALA A O 1
ATOM 590 N N . LEU A 1 82 ? -23.643 6.333 25.185 1.00 85.56 82 LEU A N 1
ATOM 591 C CA . LEU A 1 82 ? -25.080 6.158 25.379 1.00 85.56 82 LEU A CA 1
ATOM 592 C C . LEU A 1 82 ? -25.394 5.000 26.332 1.00 85.56 82 LEU A C 1
ATOM 594 O O . LEU A 1 82 ? -26.241 5.153 27.207 1.00 85.56 82 LEU A O 1
ATOM 598 N N . ALA A 1 83 ? -24.693 3.868 26.218 1.00 88.56 83 ALA A N 1
ATOM 599 C CA . ALA A 1 83 ? -24.895 2.735 27.119 1.00 88.56 83 ALA A CA 1
ATOM 600 C C . ALA A 1 83 ? -24.493 3.087 28.560 1.00 88.56 83 ALA A C 1
ATOM 602 O O . ALA A 1 83 ? -25.211 2.738 29.495 1.00 88.56 83 ALA A O 1
ATOM 603 N N . LEU A 1 84 ? -23.403 3.838 28.747 1.00 89.06 84 LEU A N 1
ATOM 604 C CA . LEU A 1 84 ? -22.970 4.315 30.065 1.00 89.06 84 LEU A CA 1
ATOM 605 C C . LEU A 1 84 ? -23.920 5.365 30.655 1.00 89.06 84 LEU A C 1
ATOM 607 O O . LEU A 1 84 ? -24.226 5.307 31.846 1.00 89.06 84 LEU A O 1
ATOM 611 N N . ILE A 1 85 ? -24.436 6.283 29.834 1.00 91.81 85 ILE A N 1
ATOM 612 C CA . ILE A 1 85 ? -25.439 7.274 30.248 1.00 91.81 85 ILE A CA 1
ATOM 613 C C . ILE A 1 85 ? -26.720 6.562 30.690 1.00 91.81 85 ILE A C 1
ATOM 615 O O . ILE A 1 85 ? -27.230 6.827 31.779 1.00 91.81 85 ILE A O 1
ATOM 619 N N . VAL A 1 86 ? -27.218 5.615 29.889 1.00 93.44 86 VAL A N 1
ATOM 620 C CA . VAL A 1 86 ? -28.417 4.833 30.221 1.00 93.44 86 VAL A CA 1
ATOM 621 C C . VAL A 1 86 ? -28.193 4.007 31.488 1.00 93.44 86 VAL A C 1
ATOM 623 O O . VAL A 1 86 ? -29.036 4.035 32.385 1.00 93.44 86 VAL A O 1
ATOM 626 N N . ALA A 1 87 ? -27.050 3.330 31.619 1.00 94.12 87 ALA A N 1
ATOM 627 C CA . ALA A 1 87 ? -26.714 2.571 32.821 1.00 94.12 87 ALA A CA 1
ATOM 628 C C . ALA A 1 87 ? -26.654 3.468 34.071 1.00 94.12 87 ALA A C 1
ATOM 630 O O . ALA A 1 87 ? -27.205 3.106 35.112 1.00 94.12 87 ALA A O 1
ATOM 631 N N . GLY A 1 88 ? -26.053 4.657 33.962 1.00 93.56 88 GLY A N 1
ATOM 632 C CA . GLY A 1 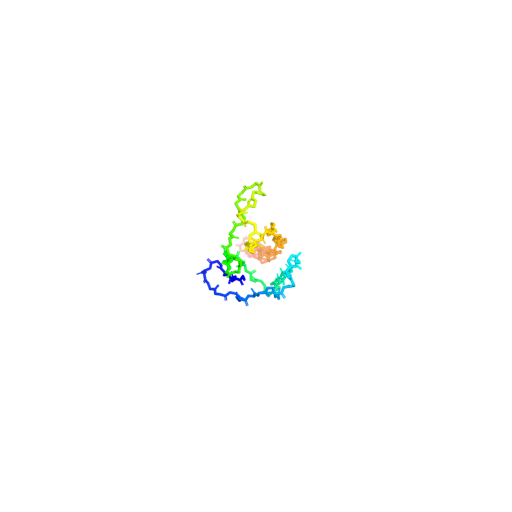88 ? -25.989 5.641 35.044 1.00 93.56 88 GLY A CA 1
ATOM 633 C C . GLY A 1 88 ? -27.367 6.155 35.465 1.00 93.56 88 GLY A C 1
ATOM 634 O O . GLY A 1 88 ? -27.672 6.203 36.659 1.00 93.56 88 GLY A O 1
ATOM 635 N N . LEU A 1 89 ? -28.236 6.471 34.499 1.00 95.75 89 LEU A N 1
ATOM 636 C CA . LEU A 1 89 ? -29.612 6.903 34.761 1.00 95.75 89 LEU A CA 1
ATOM 637 C C . LEU A 1 89 ? -30.436 5.795 35.429 1.00 95.75 89 LEU A C 1
ATOM 639 O O . LEU A 1 89 ? -31.103 6.047 36.435 1.00 95.75 89 LEU A O 1
ATOM 643 N N . LEU A 1 90 ? -30.354 4.560 34.925 1.00 95.75 90 LEU A N 1
ATOM 644 C CA . LEU A 1 90 ? -31.057 3.411 35.503 1.00 95.75 90 LEU A CA 1
ATOM 645 C C . LEU A 1 90 ? -30.576 3.109 36.927 1.00 95.75 90 LEU A C 1
ATOM 647 O O . LEU A 1 90 ? -31.401 2.905 37.821 1.00 95.75 90 LEU A O 1
ATOM 651 N N . ALA A 1 91 ? -29.263 3.144 37.166 1.00 93.62 91 ALA A N 1
ATOM 652 C CA . ALA A 1 91 ? -28.690 2.967 38.497 1.00 93.62 91 ALA A CA 1
ATOM 653 C C . ALA A 1 91 ? -29.143 4.073 39.468 1.00 93.62 91 ALA A C 1
ATOM 655 O O . ALA A 1 91 ? -29.500 3.783 40.614 1.00 93.62 91 ALA A O 1
ATOM 656 N N . GLY A 1 92 ? -29.196 5.328 39.009 1.00 94.00 92 GLY A N 1
ATOM 657 C CA . GLY A 1 92 ? -29.690 6.462 39.793 1.00 94.00 92 GLY A CA 1
ATOM 658 C C . GLY A 1 92 ? -31.168 6.329 40.171 1.00 94.00 92 GLY A C 1
ATOM 659 O O . GLY A 1 92 ? -31.530 6.497 41.339 1.00 94.00 92 GLY A O 1
ATOM 660 N N . VAL A 1 93 ? -32.023 5.953 39.214 1.00 93.44 93 VAL A N 1
ATOM 661 C CA . VAL A 1 93 ? -33.457 5.714 39.457 1.00 93.44 93 VAL A CA 1
ATOM 662 C C . VAL A 1 93 ? -33.666 4.541 40.416 1.00 93.44 93 VAL A C 1
ATOM 664 O O . VAL A 1 93 ? -34.469 4.646 41.346 1.00 93.44 93 VAL A O 1
ATOM 667 N N . ALA A 1 94 ? -32.929 3.442 40.240 1.00 90.75 94 ALA A N 1
ATOM 668 C CA . ALA A 1 94 ? -33.020 2.275 41.114 1.00 90.75 94 ALA A CA 1
ATOM 669 C C . ALA A 1 94 ? -32.585 2.591 42.555 1.00 90.75 94 ALA A C 1
ATOM 671 O O . ALA A 1 94 ? -33.234 2.136 43.497 1.00 90.75 94 ALA A O 1
ATOM 672 N N . ARG A 1 95 ? -31.535 3.405 42.740 1.00 90.94 95 ARG A N 1
ATOM 673 C CA . ARG A 1 95 ? -31.089 3.861 44.067 1.00 90.94 95 ARG A CA 1
ATOM 674 C C . ARG A 1 95 ? -32.144 4.731 44.751 1.00 90.94 95 ARG A C 1
ATOM 676 O O . ARG A 1 95 ? -32.421 4.515 45.924 1.00 90.94 95 ARG A O 1
ATOM 683 N N . ARG A 1 96 ? -32.775 5.659 44.022 1.00 87.75 96 ARG A N 1
ATOM 684 C CA . ARG A 1 96 ? -33.814 6.546 44.575 1.00 87.75 96 ARG A CA 1
ATOM 685 C C . ARG A 1 96 ? -35.082 5.799 45.002 1.00 87.75 96 ARG A C 1
ATOM 687 O O . ARG A 1 96 ? -35.744 6.239 45.925 1.00 87.75 96 ARG A O 1
ATOM 694 N N . ARG A 1 97 ? -35.422 4.684 44.348 1.00 83.19 97 ARG A N 1
ATOM 695 C CA . ARG A 1 97 ? -36.591 3.854 44.706 1.00 83.19 97 ARG A CA 1
ATOM 696 C C . ARG A 1 97 ? -36.364 2.937 45.914 1.00 83.19 97 ARG A C 1
ATOM 698 O O . ARG A 1 97 ? -37.321 2.336 46.387 1.00 83.19 97 ARG A O 1
ATOM 705 N N . ARG A 1 98 ? -35.114 2.774 46.359 1.00 76.81 98 ARG A N 1
ATOM 706 C CA . ARG A 1 98 ? -34.734 1.934 47.509 1.00 76.81 98 ARG A CA 1
ATOM 707 C C . ARG A 1 98 ? -34.467 2.737 48.788 1.00 76.81 98 ARG A C 1
ATOM 709 O O . ARG A 1 98 ? -34.148 2.122 49.800 1.00 76.81 98 ARG A O 1
ATOM 716 N N . SER A 1 99 ? -34.547 4.065 48.719 1.00 63.28 99 SER A N 1
ATOM 717 C CA . SER A 1 99 ? -34.351 4.995 49.833 1.00 63.28 99 SER A CA 1
ATOM 718 C C . SER A 1 99 ? -35.678 5.604 50.249 1.00 63.28 99 SER A C 1
ATOM 720 O O . SER A 1 99 ? -35.752 5.998 51.429 1.00 63.28 99 SER A O 1
#

Foldseek 3Di:
DWFAALVRHTPDDDDWDDDPPPDDTDDDDDDDPDTDTPDDDDDDWPDEQDPPRDDDDPPTGYDDDDDDDDDDPDDDDPDPVVVVVVVVVVVVVVVVVVD

Sequence (99 aa):
MAFFDLSGGSLGVFAADSGADGSFSFLGVRFDAGEAIGRVRLFLGDMTLQGHGSLGPTLTDYVALDDFIYSEPKAVAEPGALALIVAGLLAGVARRRRS

Secondary structure (DSSP, 8-state):
-EEEETTS-EEEE--PPP--TT----------SS--EEEEE--SSSEEPBTTTB--STT--EEPPPP--PPPPPPPPPP-HHHHHHHHHHHHHHHHTT-